Protein AF-A0A4Y2CP06-F1 (afdb_monomer_lite)

Secondary structure (DSSP, 8-state):
--SHHHHHHHIIIIIHHHHS----TTS---TT-TTB-TTSSSBP-S-----------

InterPro domains:
  IPR051223 Polycystin [PTHR10877] (1-56)

pLDDT: mean 91.0, std 4.46, range [75.88, 97.56]

Foldseek 3Di:
DPDPVVVVVCCVPPVVPQQAADADPVRHDDPPQRQAGVVSPHGHDDDDDDDDDDDDD

Sequence (57 aa):
ITSTADFYKWTRNTLIPELIVGKWYNGDQPFGLRGFLNDRVNRIMGYGILRQVRIKE

Structure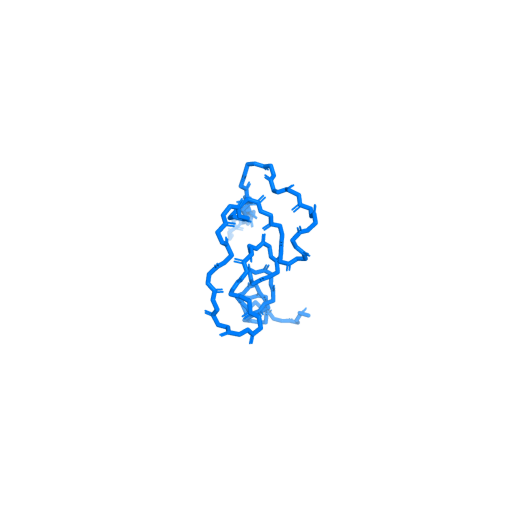 (mmCIF, N/CA/C/O backbone):
data_AF-A0A4Y2CP06-F1
#
_entry.id   AF-A0A4Y2CP06-F1
#
loop_
_atom_site.group_PDB
_atom_site.id
_atom_site.type_symbol
_atom_site.label_atom_id
_atom_site.label_alt_id
_atom_site.label_comp_id
_atom_site.label_asym_id
_atom_site.label_entity_id
_atom_site.label_seq_id
_atom_site.pdbx_PDB_ins_code
_atom_site.Cartn_x
_atom_site.Cartn_y
_atom_site.Cartn_z
_atom_site.occupancy
_atom_site.B_iso_or_equiv
_atom_site.auth_seq_id
_atom_site.auth_comp_id
_atom_site.auth_asym_id
_atom_site.auth_atom_id
_atom_site.pdbx_PDB_model_num
ATOM 1 N N . ILE A 1 1 ? -15.720 -0.678 -2.814 1.00 84.19 1 ILE A N 1
ATOM 2 C CA . ILE A 1 1 ? -15.484 -1.56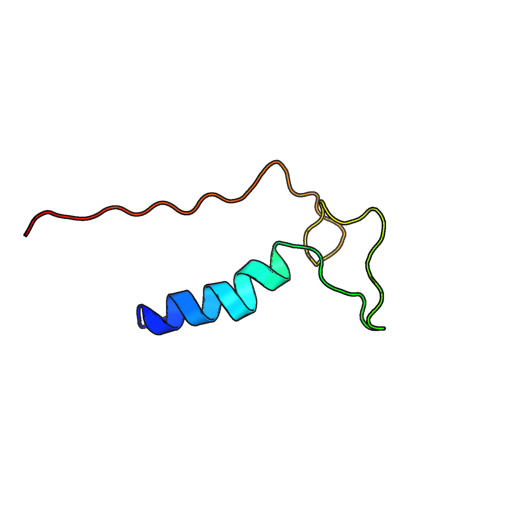3 -1.648 1.00 84.19 1 ILE A CA 1
ATOM 3 C C . ILE A 1 1 ? -16.785 -1.603 -0.869 1.00 84.19 1 ILE A C 1
ATOM 5 O O . ILE A 1 1 ? -17.173 -0.570 -0.344 1.00 84.19 1 ILE A O 1
ATOM 9 N N . THR A 1 2 ? -17.493 -2.728 -0.894 1.00 94.56 2 THR A N 1
ATOM 10 C CA . THR A 1 2 ? -18.856 -2.845 -0.337 1.00 94.56 2 THR A CA 1
ATOM 11 C C . THR A 1 2 ? -18.919 -3.757 0.885 1.00 94.56 2 THR A C 1
ATOM 13 O O . THR A 1 2 ? -19.774 -3.570 1.741 1.00 94.56 2 THR A O 1
ATOM 16 N N . SER A 1 3 ? -17.986 -4.700 1.007 1.00 96.75 3 SER A N 1
ATOM 17 C CA . SER A 1 3 ? -17.841 -5.599 2.153 1.00 96.75 3 SER A CA 1
ATOM 18 C C . SER A 1 3 ? -16.425 -5.561 2.737 1.00 96.75 3 SER A C 1
ATOM 20 O O . SER A 1 3 ? -15.478 -5.063 2.120 1.00 96.75 3 SER A O 1
ATOM 22 N N . THR A 1 4 ? -16.254 -6.143 3.925 1.00 95.12 4 THR A N 1
ATOM 23 C CA . THR A 1 4 ? -14.928 -6.355 4.530 1.00 95.12 4 THR A CA 1
ATOM 24 C C . THR A 1 4 ? -14.046 -7.242 3.650 1.00 95.12 4 THR A C 1
ATOM 26 O O . THR A 1 4 ? -12.861 -6.960 3.483 1.00 95.12 4 THR A O 1
ATOM 29 N N . ALA A 1 5 ? -14.621 -8.268 3.018 1.00 97.12 5 ALA A N 1
ATOM 30 C CA . ALA A 1 5 ? -13.915 -9.114 2.061 1.00 97.12 5 ALA A CA 1
ATOM 31 C C . ALA A 1 5 ? -13.399 -8.304 0.861 1.00 97.12 5 ALA A C 1
ATOM 33 O O . ALA A 1 5 ? -12.242 -8.463 0.467 1.00 97.12 5 ALA A O 1
ATOM 34 N N . ASP A 1 6 ? -14.206 -7.377 0.336 1.00 96.94 6 ASP A N 1
ATOM 35 C CA . ASP A 1 6 ? -13.790 -6.495 -0.761 1.00 96.94 6 ASP A CA 1
ATOM 36 C C . ASP A 1 6 ? -12.647 -5.574 -0.348 1.00 96.94 6 ASP A C 1
ATOM 38 O O . ASP A 1 6 ? -11.740 -5.336 -1.143 1.00 96.94 6 ASP A O 1
ATOM 42 N N . PHE A 1 7 ? -12.659 -5.078 0.893 1.00 95.75 7 PHE A N 1
ATOM 43 C CA . PHE A 1 7 ? -11.576 -4.248 1.416 1.00 95.75 7 PHE A CA 1
ATOM 44 C C . PHE A 1 7 ? -10.251 -5.017 1.422 1.00 95.75 7 PHE A C 1
ATOM 46 O O . PHE A 1 7 ? -9.241 -4.534 0.905 1.00 95.75 7 PHE A O 1
ATOM 53 N N . TYR A 1 8 ? -10.254 -6.243 1.950 1.00 95.38 8 TYR A N 1
ATOM 54 C CA . TYR A 1 8 ? -9.058 -7.083 1.975 1.00 95.38 8 TYR A CA 1
ATOM 55 C C . TYR A 1 8 ? -8.612 -7.509 0.572 1.00 95.38 8 TYR A C 1
ATOM 57 O O . TYR A 1 8 ? -7.409 -7.576 0.309 1.00 95.38 8 TYR A O 1
ATOM 65 N N . LYS A 1 9 ? -9.558 -7.772 -0.336 1.00 97.56 9 LYS A N 1
ATOM 66 C CA . LYS A 1 9 ? -9.271 -8.088 -1.741 1.00 97.56 9 LYS A CA 1
ATOM 67 C C . LYS A 1 9 ? -8.607 -6.905 -2.444 1.00 97.56 9 LYS A C 1
ATOM 69 O O . LYS A 1 9 ? -7.565 -7.075 -3.069 1.00 97.56 9 LYS A O 1
ATOM 74 N N . TRP A 1 10 ? -9.166 -5.709 -2.295 1.00 95.94 10 TRP A N 1
ATOM 75 C CA . TRP A 1 10 ? -8.614 -4.488 -2.876 1.00 95.94 10 TRP A CA 1
ATOM 76 C C . TRP A 1 10 ? -7.240 -4.140 -2.291 1.00 95.94 10 TRP A C 1
ATOM 78 O O . TRP A 1 10 ? -6.309 -3.828 -3.029 1.00 95.94 10 TRP A O 1
ATOM 88 N N . THR A 1 11 ? -7.071 -4.281 -0.975 1.00 95.75 11 THR A N 1
ATOM 89 C CA . THR A 1 11 ? -5.790 -4.013 -0.305 1.00 95.75 11 THR A CA 1
ATOM 90 C C . THR A 1 11 ? -4.666 -4.886 -0.871 1.00 95.75 11 THR A C 1
ATOM 92 O O . THR A 1 11 ? -3.580 -4.393 -1.166 1.00 95.75 11 THR A O 1
ATOM 95 N N . ARG A 1 12 ? -4.922 -6.185 -1.061 1.00 94.81 12 ARG A N 1
ATOM 96 C CA . ARG A 1 12 ? -3.909 -7.121 -1.573 1.00 94.81 12 ARG A CA 1
ATOM 97 C C . ARG A 1 12 ? -3.644 -6.960 -3.064 1.00 94.81 12 ARG A C 1
ATOM 99 O O . ARG A 1 12 ? -2.498 -7.078 -3.479 1.00 94.81 12 ARG A O 1
ATOM 106 N N . ASN A 1 13 ? -4.686 -6.702 -3.850 1.00 95.69 13 ASN A N 1
ATOM 107 C CA . ASN A 1 13 ? -4.589 -6.756 -5.309 1.00 95.69 13 ASN A CA 1
ATOM 108 C C . ASN A 1 13 ? -4.329 -5.396 -5.959 1.00 95.69 13 ASN A C 1
ATOM 110 O O . ASN A 1 13 ? -3.967 -5.353 -7.128 1.00 95.69 13 ASN A O 1
ATOM 114 N N . THR A 1 14 ? -4.543 -4.299 -5.235 1.00 94.69 14 THR A N 1
ATOM 115 C CA . THR A 1 14 ? -4.405 -2.945 -5.779 1.00 94.69 14 THR A CA 1
ATOM 116 C C . THR A 1 14 ? -3.484 -2.106 -4.912 1.00 94.69 14 THR A C 1
ATOM 118 O O . THR A 1 14 ? -2.472 -1.625 -5.401 1.00 94.69 14 THR A O 1
ATOM 121 N N . LEU A 1 15 ? -3.769 -1.973 -3.614 1.00 93.81 15 LEU A N 1
ATOM 122 C CA . LEU A 1 15 ? -2.992 -1.065 -2.766 1.00 93.81 15 LEU A CA 1
ATOM 123 C C . LEU A 1 15 ? -1.514 -1.475 -2.672 1.00 93.81 15 LEU A C 1
ATOM 125 O O . LEU A 1 15 ? -0.643 -0.658 -2.948 1.00 93.81 15 LEU A O 1
ATOM 129 N N . ILE A 1 16 ? -1.224 -2.726 -2.293 1.00 92.19 16 ILE A N 1
ATOM 130 C CA . ILE A 1 16 ? 0.160 -3.198 -2.107 1.00 92.19 16 ILE A CA 1
ATOM 131 C C . ILE A 1 16 ? 0.979 -3.161 -3.415 1.00 92.19 16 ILE A C 1
ATOM 133 O O . ILE A 1 16 ? 2.094 -2.639 -3.366 1.00 92.19 16 ILE A O 1
ATOM 137 N N . PRO A 1 17 ? 0.473 -3.663 -4.562 1.00 92.12 17 PRO A N 1
ATOM 138 C CA . PRO A 1 17 ? 1.214 -3.620 -5.825 1.00 92.12 17 PRO A CA 1
ATOM 139 C C . PRO A 1 17 ? 1.543 -2.210 -6.319 1.00 92.12 17 PRO A C 1
ATOM 141 O O . PRO A 1 17 ? 2.564 -2.034 -6.970 1.00 92.12 17 PRO A O 1
ATOM 144 N N . GLU A 1 18 ? 0.709 -1.215 -6.012 1.00 91.38 18 GLU A N 1
ATOM 145 C CA . GLU A 1 18 ? 0.964 0.169 -6.430 1.00 91.38 18 GLU A CA 1
ATOM 146 C C . GLU A 1 18 ? 1.873 0.929 -5.453 1.00 91.38 18 GLU A C 1
ATOM 148 O O . GLU A 1 18 ? 2.648 1.801 -5.854 1.00 91.38 18 GLU A O 1
ATOM 153 N N . LEU A 1 19 ? 1.819 0.586 -4.162 1.00 91.19 19 LEU A N 1
ATOM 154 C CA . LEU A 1 19 ? 2.633 1.228 -3.127 1.00 91.19 19 LEU A CA 1
ATOM 155 C C . LEU A 1 19 ? 4.106 0.851 -3.184 1.00 91.19 19 LEU A C 1
ATOM 157 O O . LEU A 1 19 ? 4.931 1.631 -2.728 1.00 91.19 19 LEU A O 1
ATOM 161 N N . ILE A 1 20 ? 4.440 -0.341 -3.666 1.00 87.94 20 ILE A N 1
ATOM 162 C CA . ILE A 1 20 ? 5.813 -0.843 -3.699 1.00 87.94 20 ILE A CA 1
ATOM 163 C C . ILE A 1 20 ? 6.165 -1.135 -5.144 1.00 87.94 20 ILE A C 1
ATOM 165 O O . ILE A 1 20 ? 5.400 -1.794 -5.841 1.00 87.94 20 ILE A O 1
ATOM 169 N N . VAL A 1 21 ? 7.346 -0.697 -5.582 1.00 90.69 21 VAL A N 1
ATOM 170 C CA . VAL A 1 21 ? 7.808 -0.992 -6.937 1.00 90.69 21 VAL A CA 1
ATOM 171 C C . VAL A 1 21 ? 7.767 -2.499 -7.235 1.00 90.69 21 VAL A C 1
ATOM 173 O O . VAL A 1 21 ? 8.373 -3.323 -6.541 1.00 90.69 21 VAL A O 1
ATOM 176 N N . GLY A 1 22 ? 7.022 -2.859 -8.280 1.00 88.00 22 GLY A N 1
ATOM 177 C CA . GLY A 1 22 ? 6.945 -4.220 -8.790 1.00 88.00 22 GLY A CA 1
ATOM 178 C C . GLY A 1 22 ? 8.064 -4.537 -9.780 1.00 88.00 22 GLY A C 1
ATOM 179 O O . GLY A 1 22 ? 8.934 -3.716 -10.072 1.00 88.00 22 GLY A O 1
ATOM 180 N N . LYS A 1 23 ? 8.023 -5.746 -10.347 1.00 89.56 23 LYS A N 1
ATOM 181 C CA . LYS A 1 23 ? 8.877 -6.104 -11.487 1.00 89.56 23 LYS A CA 1
ATOM 182 C C . LYS A 1 23 ? 8.643 -5.143 -12.657 1.00 89.56 23 LYS A C 1
ATOM 184 O O . LYS A 1 23 ? 7.582 -4.530 -12.789 1.00 89.56 23 LYS A O 1
ATOM 189 N N . TRP A 1 24 ? 9.642 -5.016 -13.514 1.00 84.88 24 TRP A N 1
ATOM 190 C CA . TRP A 1 24 ? 9.485 -4.373 -14.811 1.00 84.88 24 TRP A CA 1
ATOM 191 C C . TRP A 1 24 ? 8.520 -5.158 -15.704 1.00 84.88 24 TRP A C 1
ATOM 193 O O . TRP A 1 24 ? 8.214 -6.324 -15.448 1.00 84.88 24 TRP A O 1
ATOM 203 N N . TYR A 1 25 ? 8.074 -4.524 -16.789 1.00 87.06 25 TYR A N 1
ATOM 204 C CA . TYR A 1 25 ? 7.221 -5.166 -17.795 1.00 87.06 25 TYR A CA 1
ATOM 205 C C . TYR A 1 25 ? 7.866 -6.426 -18.403 1.00 87.06 25 TYR A C 1
ATOM 207 O O . TYR A 1 25 ? 7.159 -7.313 -18.866 1.00 87.06 25 TYR A O 1
ATOM 215 N N . ASN A 1 26 ? 9.199 -6.516 -18.379 1.00 90.56 26 ASN A N 1
ATOM 216 C CA . ASN A 1 26 ? 9.983 -7.657 -18.853 1.00 90.56 26 ASN A CA 1
ATOM 217 C C . ASN A 1 26 ? 10.265 -8.707 -17.754 1.00 90.56 26 ASN A C 1
ATOM 219 O O . ASN A 1 26 ? 10.983 -9.669 -17.997 1.00 90.56 26 ASN A O 1
ATOM 223 N N . GLY A 1 27 ? 9.717 -8.534 -16.548 1.00 88.88 27 GLY A N 1
ATOM 224 C CA . GLY A 1 27 ? 9.908 -9.450 -15.423 1.00 88.88 27 GLY A CA 1
ATOM 225 C C . GLY A 1 27 ? 11.169 -9.206 -14.589 1.00 88.88 27 GLY A C 1
ATOM 226 O O . GLY A 1 27 ? 11.315 -9.850 -13.543 1.00 88.88 27 GLY A O 1
ATOM 227 N N . ASP A 1 28 ? 12.029 -8.262 -14.979 1.00 89.38 28 ASP A N 1
ATOM 228 C CA . ASP A 1 28 ? 13.257 -7.954 -14.247 1.00 89.38 28 ASP A CA 1
ATOM 229 C C . ASP A 1 28 ? 12.983 -7.191 -12.952 1.00 89.38 28 ASP A C 1
ATOM 231 O O . ASP A 1 28 ? 12.010 -6.442 -12.813 1.00 89.38 28 ASP A O 1
ATOM 235 N N . GLN A 1 29 ? 13.881 -7.352 -11.981 1.00 85.62 29 GLN A N 1
ATOM 236 C CA . GLN A 1 29 ? 13.814 -6.598 -10.738 1.00 85.62 29 GLN A CA 1
ATOM 237 C C . GLN A 1 29 ? 14.336 -5.164 -10.945 1.00 85.62 29 GLN A C 1
ATOM 239 O O . GLN A 1 29 ? 15.421 -4.974 -11.497 1.00 85.62 29 GLN A O 1
ATOM 244 N N . PRO A 1 30 ? 13.626 -4.134 -10.456 1.00 84.75 30 PRO A N 1
ATOM 245 C CA . PRO A 1 30 ? 14.092 -2.755 -10.540 1.00 84.75 30 PRO A CA 1
ATOM 246 C C . PRO A 1 30 ? 15.173 -2.471 -9.484 1.00 84.75 30 PRO A C 1
ATOM 248 O O . PRO A 1 30 ? 14.898 -2.071 -8.347 1.00 84.75 30 PRO A O 1
ATOM 251 N N . PHE A 1 31 ? 16.433 -2.707 -9.854 1.00 84.75 31 PHE A N 1
ATOM 252 C CA . PHE A 1 31 ? 17.590 -2.415 -9.007 1.00 84.75 31 PHE A CA 1
ATOM 253 C C . PHE A 1 31 ? 17.674 -0.917 -8.676 1.00 84.75 31 PHE A C 1
ATOM 255 O O . PHE A 1 31 ? 17.490 -0.064 -9.537 1.00 84.75 31 PHE A O 1
ATOM 262 N N . GLY A 1 32 ? 17.916 -0.591 -7.403 1.00 85.19 32 GLY A N 1
ATOM 263 C CA . GLY A 1 32 ? 18.007 0.794 -6.917 1.00 85.19 32 GLY A CA 1
ATOM 264 C C . GLY A 1 32 ? 16.669 1.50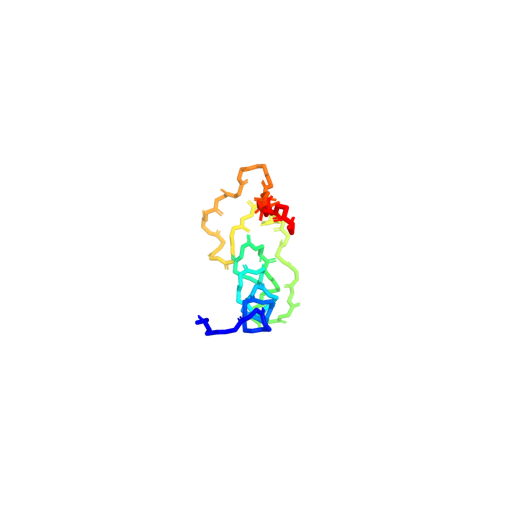0 -6.652 1.00 85.19 32 GLY A C 1
ATOM 265 O O . GLY A 1 32 ? 16.665 2.536 -5.993 1.00 85.19 32 GLY A O 1
ATOM 266 N N . LEU A 1 33 ? 15.529 0.932 -7.066 1.00 88.00 33 LEU A N 1
ATOM 267 C CA . LEU A 1 33 ? 14.220 1.600 -6.974 1.00 88.00 33 LEU A CA 1
ATOM 268 C C . LEU A 1 33 ? 13.303 1.059 -5.866 1.00 88.00 33 LEU A C 1
ATOM 270 O O . LEU A 1 33 ? 12.149 1.456 -5.775 1.00 88.00 33 LEU A O 1
ATOM 274 N N . ARG A 1 34 ? 13.797 0.185 -4.979 1.00 82.25 34 ARG A N 1
ATOM 275 C CA . ARG A 1 34 ? 12.992 -0.471 -3.920 1.00 82.25 34 ARG A CA 1
ATOM 276 C C . ARG A 1 34 ? 12.280 0.492 -2.957 1.00 82.25 34 ARG A C 1
ATOM 278 O O . ARG A 1 34 ? 11.390 0.062 -2.236 1.00 82.25 34 ARG A O 1
ATOM 285 N N . GLY A 1 35 ? 12.692 1.759 -2.921 1.00 87.62 35 GLY A N 1
ATOM 286 C CA . GLY A 1 35 ? 12.075 2.819 -2.123 1.00 87.62 35 GLY A CA 1
ATOM 287 C C . GLY A 1 35 ? 11.160 3.749 -2.918 1.00 87.62 35 GLY A C 1
ATOM 288 O O . GLY A 1 35 ? 10.907 4.849 -2.443 1.00 87.62 35 GLY A O 1
ATOM 289 N N . PHE A 1 36 ? 10.725 3.368 -4.119 1.00 91.19 36 PHE A N 1
ATOM 290 C CA . PHE A 1 36 ? 9.811 4.150 -4.951 1.00 91.19 36 PHE A CA 1
ATOM 291 C C . PHE A 1 36 ? 8.443 3.472 -5.058 1.00 91.19 36 PHE A C 1
ATOM 293 O O . PHE A 1 36 ? 8.330 2.250 -4.913 1.00 91.19 36 PHE A O 1
ATOM 300 N N . LEU A 1 37 ? 7.416 4.280 -5.329 1.00 92.06 37 LEU A N 1
ATOM 301 C CA . LEU A 1 37 ? 6.109 3.795 -5.760 1.00 92.06 37 LEU A CA 1
ATOM 302 C C . LEU A 1 37 ? 6.242 3.046 -7.092 1.00 92.06 37 LEU A C 1
ATOM 304 O O . LEU A 1 37 ? 7.251 3.149 -7.798 1.00 92.06 37 LEU A O 1
ATOM 308 N N . ASN A 1 38 ? 5.207 2.296 -7.462 1.00 89.44 38 ASN A N 1
ATOM 309 C CA . ASN A 1 38 ? 5.202 1.513 -8.696 1.00 89.44 38 ASN A CA 1
ATOM 310 C C . ASN A 1 38 ? 5.273 2.364 -9.981 1.00 89.44 38 ASN A C 1
ATOM 312 O O . ASN A 1 38 ? 5.585 1.841 -11.050 1.00 89.44 38 ASN A O 1
ATOM 316 N N . ASP A 1 39 ? 5.075 3.680 -9.885 1.00 87.94 39 ASP A N 1
ATOM 317 C CA . ASP A 1 39 ? 5.343 4.636 -10.966 1.00 87.94 39 ASP A CA 1
ATOM 318 C C . ASP A 1 39 ? 6.842 4.900 -11.205 1.00 87.94 39 ASP A C 1
ATOM 320 O O . ASP A 1 39 ? 7.210 5.371 -12.279 1.00 87.94 39 ASP A O 1
ATOM 324 N N . ARG A 1 40 ? 7.710 4.537 -10.247 1.00 88.06 40 ARG A N 1
ATOM 325 C CA . ARG A 1 40 ? 9.176 4.714 -10.254 1.00 88.06 40 ARG A CA 1
ATOM 326 C C . ARG A 1 40 ? 9.642 6.173 -10.239 1.00 88.06 40 ARG A C 1
ATOM 328 O O . ARG A 1 40 ? 10.826 6.434 -10.437 1.00 88.06 40 ARG A O 1
ATOM 335 N N . VAL A 1 41 ? 8.736 7.110 -9.977 1.00 89.62 41 VAL A N 1
ATOM 336 C CA . VAL A 1 41 ? 9.009 8.555 -9.939 1.00 89.62 41 VAL A CA 1
ATOM 337 C C . VAL A 1 41 ? 8.983 9.057 -8.499 1.00 89.62 41 VAL A C 1
ATOM 339 O O . VAL A 1 41 ? 9.843 9.837 -8.092 1.00 89.62 41 VAL A O 1
ATOM 342 N N . ASN A 1 42 ? 8.035 8.569 -7.700 1.00 91.56 42 ASN A N 1
ATOM 343 C CA . ASN A 1 42 ? 7.809 9.054 -6.344 1.00 91.56 42 ASN A CA 1
ATOM 344 C C . ASN A 1 42 ? 8.506 8.180 -5.296 1.00 91.56 42 ASN A C 1
ATOM 346 O O . ASN A 1 42 ? 8.366 6.958 -5.302 1.00 91.56 42 ASN A O 1
ATOM 350 N N . ARG A 1 43 ? 9.2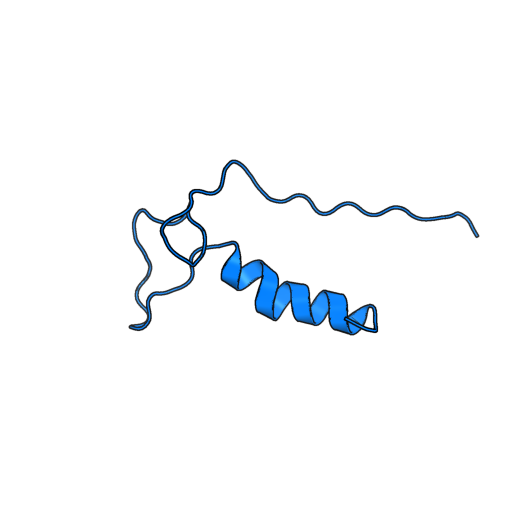35 8.803 -4.360 1.00 91.38 43 ARG A N 1
ATOM 351 C CA . ARG A 1 43 ? 9.953 8.101 -3.285 1.00 91.38 43 ARG A CA 1
ATOM 352 C C . ARG A 1 43 ? 9.062 7.890 -2.059 1.00 91.38 43 ARG A C 1
ATOM 354 O O . ARG A 1 43 ? 8.460 8.828 -1.545 1.00 91.38 43 ARG 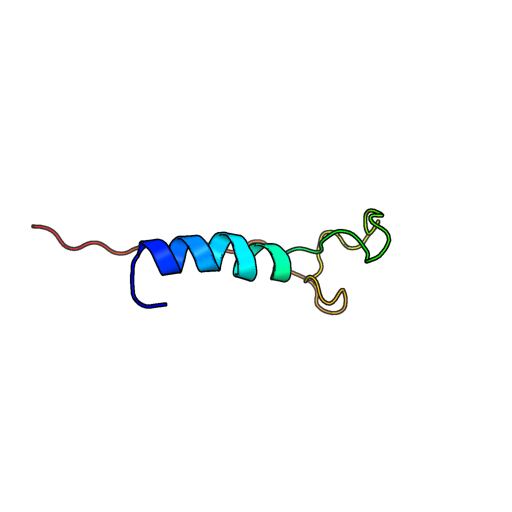A O 1
ATOM 361 N N . ILE A 1 44 ? 9.044 6.665 -1.551 1.00 92.38 44 ILE A N 1
ATOM 362 C CA . ILE A 1 44 ? 8.407 6.287 -0.291 1.00 92.38 44 ILE A CA 1
ATOM 363 C C . ILE A 1 44 ? 9.282 6.769 0.865 1.00 92.38 44 ILE A C 1
ATOM 365 O O . ILE A 1 44 ? 10.480 6.479 0.928 1.00 92.38 44 ILE A O 1
ATOM 369 N N . MET A 1 45 ? 8.661 7.466 1.812 1.00 91.38 45 MET A N 1
ATOM 370 C CA . MET A 1 45 ? 9.299 7.889 3.053 1.00 91.38 45 MET A CA 1
ATOM 371 C C . MET A 1 45 ? 8.767 7.038 4.205 1.00 91.38 45 MET A C 1
ATOM 373 O O . MET A 1 45 ? 7.584 7.094 4.533 1.00 91.38 45 MET A O 1
ATOM 377 N N . GLY A 1 46 ? 9.640 6.239 4.820 1.00 90.31 46 GLY A N 1
ATOM 378 C CA . GLY A 1 46 ? 9.256 5.336 5.907 1.00 90.31 46 GLY A CA 1
ATOM 379 C C . GLY A 1 46 ? 8.429 4.141 5.422 1.00 90.31 46 GLY A C 1
ATOM 380 O O . GLY A 1 46 ? 8.787 3.494 4.440 1.00 90.31 46 GLY A O 1
ATOM 381 N N . TYR A 1 47 ? 7.355 3.820 6.145 1.00 90.12 47 TYR A N 1
ATOM 382 C CA . TYR A 1 47 ? 6.476 2.681 5.874 1.00 90.12 47 TYR A CA 1
ATOM 383 C C . TYR A 1 47 ? 5.011 3.028 6.171 1.00 90.12 47 TYR A C 1
ATOM 385 O O . TYR A 1 47 ? 4.714 3.866 7.022 1.00 90.12 47 TYR A O 1
ATOM 393 N N . GLY A 1 48 ? 4.085 2.375 5.465 1.00 88.44 48 GLY A N 1
ATOM 394 C CA . GLY A 1 48 ? 2.649 2.532 5.703 1.00 88.44 48 GLY A CA 1
ATOM 395 C C . GLY A 1 48 ? 2.206 1.852 7.002 1.00 88.44 48 GLY A C 1
ATOM 396 O O . GLY A 1 48 ? 2.666 0.757 7.320 1.00 88.44 48 GLY A O 1
ATOM 397 N N . ILE A 1 49 ? 1.290 2.485 7.742 1.00 93.19 49 ILE A N 1
ATOM 398 C CA . ILE A 1 49 ? 0.754 1.967 9.009 1.00 93.19 49 ILE A CA 1
ATOM 399 C C . ILE A 1 49 ? -0.766 1.823 8.892 1.00 93.19 49 ILE A C 1
ATOM 401 O O . ILE A 1 49 ? -1.469 2.808 8.671 1.00 93.19 49 ILE A O 1
ATOM 405 N N . LEU A 1 50 ? -1.281 0.605 9.086 1.00 93.81 50 LEU A N 1
ATOM 406 C CA . LEU A 1 50 ? -2.718 0.340 9.182 1.00 93.81 50 LEU A CA 1
ATOM 407 C C . LEU A 1 50 ? -3.155 0.367 10.653 1.00 93.81 50 LEU A C 1
ATOM 409 O O . LEU A 1 50 ? -2.556 -0.303 11.492 1.00 93.81 50 LEU A O 1
ATOM 413 N N . ARG A 1 51 ? -4.208 1.127 10.970 1.00 96.62 51 ARG A N 1
ATOM 414 C CA . ARG A 1 51 ? -4.768 1.245 12.328 1.00 96.62 51 ARG A CA 1
ATOM 415 C C . ARG A 1 51 ? -6.261 0.928 12.317 1.00 96.62 51 ARG A C 1
ATOM 417 O O . ARG A 1 51 ? -6.945 1.220 11.342 1.00 96.62 51 ARG A O 1
ATOM 424 N N . GLN A 1 52 ? -6.761 0.353 13.411 1.00 95.31 52 GLN A N 1
ATOM 425 C CA . GLN A 1 52 ? -8.162 -0.038 13.571 1.00 95.31 52 GLN A CA 1
ATOM 426 C C . GLN A 1 52 ? -8.702 0.431 14.926 1.00 95.31 52 GLN A C 1
ATOM 428 O O . GLN A 1 52 ? -7.993 0.386 15.929 1.00 95.31 52 GLN A O 1
ATOM 433 N N . VAL A 1 53 ? -9.972 0.843 14.947 1.00 96.44 53 VAL A N 1
ATOM 434 C CA . VAL A 1 53 ? -10.742 1.141 16.164 1.00 96.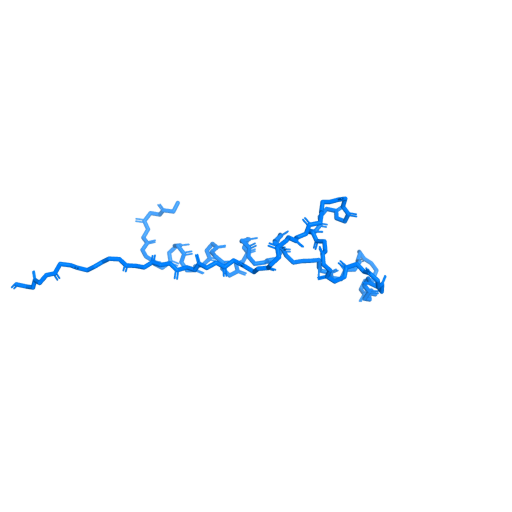44 53 VAL A CA 1
ATOM 435 C C . VAL A 1 53 ? -11.859 0.107 16.304 1.00 96.44 53 VAL A C 1
ATOM 437 O O . VAL A 1 53 ? -12.387 -0.386 15.304 1.00 96.44 53 VAL A O 1
ATOM 440 N N . ARG A 1 54 ? -12.189 -0.261 17.543 1.00 95.38 54 ARG A N 1
ATOM 441 C CA . ARG A 1 54 ? -13.236 -1.231 17.888 1.00 95.38 54 ARG A CA 1
ATOM 442 C C . ARG A 1 54 ? -14.084 -0.674 19.025 1.00 95.38 54 ARG A C 1
ATOM 444 O O . ARG A 1 54 ? -13.548 -0.005 19.903 1.00 95.38 54 ARG A O 1
ATOM 451 N N . ILE A 1 55 ? -15.381 -0.959 18.995 1.00 96.12 55 ILE A N 1
ATOM 452 C CA . ILE A 1 55 ? -16.303 -0.661 20.094 1.00 96.12 55 ILE A CA 1
ATOM 453 C C . ILE A 1 55 ? -16.467 -1.904 20.972 1.00 96.12 55 ILE A C 1
ATOM 455 O O . ILE A 1 55 ? -16.298 -3.023 20.482 1.00 96.12 55 ILE A O 1
ATOM 459 N N . LYS A 1 56 ? -16.743 -1.699 22.263 1.00 84.50 56 LYS A N 1
ATOM 460 C CA . LYS A 1 56 ? -17.160 -2.784 23.159 1.00 84.50 56 LYS A CA 1
ATOM 461 C C . LYS A 1 56 ? -18.561 -3.254 22.764 1.00 84.50 56 LYS A C 1
ATOM 463 O O . LYS A 1 56 ? -19.353 -2.439 22.294 1.00 84.50 56 LYS A O 1
ATOM 468 N N . GLU A 1 57 ? -18.804 -4.547 22.950 1.00 75.88 57 GLU A N 1
ATOM 469 C CA . GLU A 1 57 ? -20.147 -5.136 22.898 1.00 75.88 57 GLU A CA 1
ATOM 470 C C . GLU A 1 57 ? -21.021 -4.620 24.045 1.00 75.88 57 GLU A C 1
ATOM 472 O O . GLU A 1 57 ? -20.461 -4.373 25.144 1.00 75.88 57 GLU A O 1
#

Organism: Araneus ventricosus (NCBI:txid182803)

Radius of gyration: 15.09 Å; chains: 1; bounding box: 38×18×42 Å